Protein AF-A0A3A5JIG2-F1 (afdb_monomer_lite)

Foldseek 3Di:
DDPQVVLVPDPCSVLVVQLVVLVVLLVVLVVLLVVLVVCCVVCVVVSVVSPVVSVVSNVSSVVSNVVSVVVVVVVVVVVVVVVVVD

Structure (mmCIF, N/CA/C/O backbone):
data_AF-A0A3A5JIG2-F1
#
_entry.id   AF-A0A3A5JIG2-F1
#
loop_
_atom_site.group_PDB
_atom_site.id
_atom_site.type_symbol
_atom_site.label_atom_id
_atom_site.label_alt_id
_atom_site.label_comp_id
_atom_site.label_asym_id
_atom_site.label_entity_id
_atom_site.label_seq_id
_atom_site.pdbx_PDB_ins_code
_atom_site.Cartn_x
_atom_site.Cartn_y
_atom_site.Cartn_z
_atom_site.occupancy
_atom_site.B_iso_or_equiv
_atom_site.auth_seq_id
_atom_site.auth_comp_id
_atom_site.auth_asym_id
_atom_site.auth_atom_id
_atom_site.pdbx_PDB_model_num
ATOM 1 N N . MET A 1 1 ? -19.407 14.104 -6.640 1.00 59.88 1 MET A N 1
ATOM 2 C CA . MET A 1 1 ? -19.056 13.498 -5.334 1.00 59.88 1 MET A CA 1
ATOM 3 C C . MET A 1 1 ? -17.588 13.771 -5.068 1.00 59.88 1 MET A C 1
ATOM 5 O O . MET A 1 1 ? -16.795 13.540 -5.969 1.00 59.88 1 MET A O 1
ATOM 9 N N . THR A 1 2 ? -17.218 14.300 -3.902 1.00 83.81 2 THR A N 1
ATOM 10 C CA . THR A 1 2 ? -15.807 14.546 -3.550 1.00 83.81 2 THR A CA 1
ATOM 11 C C . THR A 1 2 ? -15.231 13.341 -2.801 1.00 83.81 2 THR A C 1
ATOM 13 O O . THR A 1 2 ? -15.966 12.648 -2.097 1.00 83.81 2 THR A O 1
ATOM 16 N N . ILE A 1 3 ? -13.920 13.096 -2.909 1.00 79.62 3 ILE A N 1
ATOM 17 C CA . ILE A 1 3 ? -13.230 11.991 -2.206 1.00 79.62 3 ILE A CA 1
ATOM 18 C C . ILE A 1 3 ? -13.509 12.022 -0.696 1.00 79.62 3 ILE A C 1
ATOM 20 O O . ILE A 1 3 ? -13.762 10.986 -0.090 1.00 79.62 3 ILE A O 1
ATOM 24 N N . ARG A 1 4 ? -13.563 13.221 -0.104 1.00 80.12 4 ARG A N 1
ATOM 25 C CA . ARG A 1 4 ? -13.894 13.414 1.313 1.00 80.12 4 ARG A CA 1
ATOM 26 C C . ARG A 1 4 ? -15.290 12.879 1.659 1.00 80.12 4 ARG A C 1
ATOM 28 O O . ARG A 1 4 ? -15.409 12.033 2.533 1.00 80.12 4 ARG A O 1
ATOM 35 N N . SER A 1 5 ? -16.308 13.249 0.875 1.00 82.31 5 SER A N 1
ATOM 36 C CA . SER A 1 5 ? -17.689 12.772 1.071 1.00 82.31 5 SER A CA 1
ATOM 37 C C . SER A 1 5 ? -17.867 11.254 0.902 1.00 82.31 5 SER A C 1
ATOM 39 O O . SER A 1 5 ? -18.815 10.679 1.431 1.00 82.31 5 SER A O 1
ATOM 41 N N . TYR A 1 6 ? -16.973 10.595 0.158 1.00 84.31 6 TYR A N 1
ATOM 42 C CA . TYR A 1 6 ? -16.949 9.137 0.044 1.00 84.31 6 TYR A CA 1
ATOM 43 C C . TYR A 1 6 ? -16.313 8.487 1.280 1.00 84.31 6 TYR A C 1
ATOM 45 O O . TYR A 1 6 ? -16.858 7.521 1.810 1.00 84.31 6 TYR A O 1
ATOM 53 N N . LEU A 1 7 ? -15.190 9.035 1.757 1.00 84.25 7 LEU A N 1
ATOM 54 C CA . LEU A 1 7 ? -14.451 8.509 2.907 1.00 84.25 7 LEU A CA 1
ATOM 55 C C . LEU A 1 7 ? -15.209 8.667 4.231 1.00 84.25 7 LEU A C 1
ATOM 57 O O . LEU A 1 7 ? -15.127 7.782 5.078 1.00 84.25 7 LEU A O 1
ATOM 61 N N . ASP A 1 8 ? -16.006 9.728 4.376 1.00 86.50 8 ASP A N 1
ATOM 62 C CA . ASP A 1 8 ? -16.829 9.977 5.570 1.00 86.50 8 ASP A CA 1
ATOM 63 C C . ASP A 1 8 ? -17.909 8.899 5.807 1.00 86.50 8 ASP A C 1
ATOM 65 O O . ASP A 1 8 ? -18.507 8.838 6.878 1.00 86.50 8 ASP A O 1
ATOM 69 N N . ARG A 1 9 ? -18.153 8.010 4.832 1.00 86.31 9 ARG A N 1
ATOM 70 C CA . ARG A 1 9 ? -19.078 6.870 4.969 1.00 86.31 9 ARG A CA 1
ATOM 71 C C . ARG A 1 9 ? -18.503 5.721 5.792 1.00 86.31 9 ARG A C 1
ATOM 73 O O . ARG A 1 9 ? -19.257 4.866 6.251 1.00 86.31 9 ARG A O 1
ATOM 80 N N . PHE A 1 10 ? -17.181 5.651 5.931 1.00 86.50 10 PHE A N 1
ATOM 81 C CA . PHE A 1 10 ? -16.528 4.598 6.699 1.00 86.50 10 PHE A CA 1
ATOM 82 C C . PHE A 1 10 ? -16.509 4.950 8.185 1.00 86.50 10 PHE A C 1
ATOM 84 O O . PHE A 1 10 ? -16.313 6.100 8.561 1.00 86.50 10 PHE A O 1
ATOM 91 N N . VAL A 1 11 ? -16.615 3.930 9.043 1.00 86.38 11 VAL A N 1
ATOM 92 C CA . VAL A 1 11 ? -16.537 4.081 10.511 1.00 86.38 11 VAL A CA 1
ATOM 93 C C . VAL A 1 11 ? -15.216 4.734 10.948 1.00 86.38 11 VAL A C 1
ATOM 95 O O . VAL A 1 11 ? -15.171 5.470 11.930 1.00 86.38 11 VAL A O 1
ATOM 98 N N . HIS A 1 12 ? -14.140 4.483 10.198 1.00 89.38 12 HIS A N 1
ATOM 99 C CA . HIS A 1 12 ? -12.820 5.069 10.413 1.00 89.38 12 HIS A CA 1
ATOM 100 C C . HIS A 1 12 ? -12.323 5.741 9.118 1.00 89.38 12 HIS A C 1
ATOM 102 O O . HIS A 1 12 ? -11.562 5.123 8.365 1.00 89.38 12 HIS A O 1
ATOM 108 N N . PRO A 1 13 ? -12.739 6.991 8.833 1.00 89.25 13 PRO A N 1
ATOM 109 C CA . PRO A 1 13 ? -12.493 7.650 7.544 1.00 89.25 13 PRO A CA 1
ATOM 110 C C . PRO A 1 13 ? -10.998 7.849 7.253 1.00 89.25 13 PRO A C 1
ATOM 112 O O . PRO A 1 13 ? -10.550 7.673 6.121 1.00 89.25 13 PRO A O 1
ATOM 115 N N . TRP A 1 14 ? -10.195 8.130 8.283 1.00 90.12 14 TRP A N 1
ATOM 116 C CA . TRP A 1 14 ? -8.737 8.235 8.166 1.00 90.12 14 TRP A CA 1
ATOM 117 C C . TRP A 1 14 ? -8.071 6.894 7.832 1.00 90.12 14 TRP A C 1
ATOM 119 O O . TRP A 1 14 ? -7.178 6.854 6.989 1.00 90.12 14 TRP A O 1
ATOM 129 N N . VAL A 1 15 ? -8.526 5.783 8.427 1.00 91.00 15 VAL A N 1
ATOM 130 C CA . VAL A 1 15 ? -7.996 4.443 8.109 1.00 91.00 15 VAL A CA 1
ATOM 131 C C . VAL A 1 15 ? -8.350 4.071 6.672 1.00 91.00 15 VAL A C 1
ATOM 133 O O . VAL A 1 15 ? -7.501 3.558 5.950 1.00 91.00 15 VAL A O 1
ATOM 136 N N . ALA A 1 16 ? -9.570 4.386 6.227 1.00 91.12 16 ALA A N 1
ATOM 137 C CA . ALA A 1 16 ? -9.985 4.165 4.845 1.00 91.12 16 ALA A CA 1
ATOM 138 C C . ALA A 1 16 ? -9.117 4.960 3.851 1.00 91.12 16 ALA A C 1
ATOM 140 O O . ALA A 1 16 ? -8.705 4.416 2.825 1.00 91.12 16 ALA A O 1
ATOM 141 N N . ALA A 1 17 ? -8.778 6.213 4.171 1.00 92.81 17 ALA A N 1
ATOM 142 C CA . ALA A 1 17 ? -7.885 7.030 3.351 1.00 92.81 17 ALA A CA 1
ATOM 143 C C . ALA A 1 17 ? -6.483 6.410 3.239 1.00 92.81 17 ALA A C 1
ATOM 145 O O . ALA A 1 17 ? -5.975 6.227 2.134 1.00 92.81 17 ALA A O 1
ATOM 146 N N . ILE A 1 18 ? -5.883 6.028 4.371 1.00 93.50 18 ILE A N 1
ATOM 147 C CA . ILE A 1 18 ? -4.539 5.433 4.422 1.00 93.50 18 ILE A CA 1
ATOM 148 C C . ILE A 1 18 ? -4.509 4.087 3.688 1.00 93.50 18 ILE A C 1
ATOM 150 O O . ILE A 1 18 ? -3.616 3.849 2.877 1.00 93.50 18 ILE A O 1
ATOM 154 N N . ALA A 1 19 ? -5.508 3.230 3.904 1.00 93.31 19 ALA A N 1
ATOM 155 C CA . ALA A 1 19 ? -5.623 1.954 3.204 1.00 93.31 19 ALA A CA 1
ATOM 156 C C . ALA A 1 19 ? -5.783 2.145 1.686 1.00 93.31 19 ALA A C 1
ATOM 158 O O . ALA A 1 19 ? -5.193 1.396 0.911 1.00 93.31 19 ALA A O 1
ATOM 159 N N . THR A 1 20 ? -6.515 3.179 1.254 1.00 93.75 20 THR A N 1
ATOM 160 C CA . THR A 1 20 ? -6.650 3.529 -0.170 1.00 93.75 20 THR A CA 1
ATOM 161 C C . THR A 1 20 ? -5.310 3.966 -0.760 1.00 93.75 20 THR A C 1
ATOM 163 O O . THR A 1 20 ? -4.949 3.519 -1.845 1.00 93.75 20 THR A O 1
ATOM 166 N N . VAL A 1 21 ? -4.532 4.783 -0.042 1.00 94.38 21 VAL A N 1
ATOM 167 C CA . VAL A 1 21 ? -3.171 5.161 -0.464 1.00 94.38 21 VAL A CA 1
ATOM 168 C C . VAL A 1 21 ? -2.265 3.930 -0.549 1.00 94.38 21 VAL A C 1
ATOM 170 O O . VAL A 1 21 ? -1.563 3.763 -1.543 1.00 94.38 21 VAL A O 1
ATOM 173 N N . GLY A 1 22 ? -2.325 3.029 0.436 1.00 93.81 22 GLY A N 1
ATOM 174 C CA . GLY A 1 22 ? -1.594 1.760 0.412 1.00 93.81 22 GLY A CA 1
ATOM 175 C C . GLY A 1 22 ? -1.958 0.892 -0.797 1.00 93.81 22 GLY A C 1
ATOM 176 O O . GLY A 1 22 ? -1.072 0.377 -1.476 1.00 93.81 22 GLY A O 1
ATOM 177 N N . ALA A 1 23 ? -3.249 0.795 -1.126 1.00 93.44 23 ALA A N 1
ATOM 178 C CA . ALA A 1 23 ? -3.731 0.080 -2.306 1.00 93.44 23 ALA A CA 1
ATOM 179 C C . ALA A 1 23 ? -3.264 0.726 -3.616 1.00 93.44 23 ALA A C 1
ATOM 181 O O . ALA A 1 23 ? -2.861 0.016 -4.533 1.00 93.44 23 ALA A O 1
ATOM 182 N N . LEU A 1 24 ? -3.259 2.058 -3.700 1.00 96.12 24 LEU A N 1
ATOM 183 C CA . LEU A 1 24 ? -2.739 2.777 -4.864 1.00 96.12 24 LEU A CA 1
ATOM 184 C C . LEU A 1 24 ? -1.232 2.573 -5.040 1.00 96.12 24 LEU A C 1
ATOM 186 O O . LEU A 1 24 ? -0.790 2.341 -6.159 1.00 96.12 24 LEU A O 1
ATOM 190 N N . LEU A 1 25 ? -0.450 2.609 -3.957 1.00 95.00 25 LEU A N 1
ATOM 191 C CA . LEU A 1 25 ? 0.990 2.325 -3.996 1.00 95.00 25 LEU A CA 1
ATOM 192 C C . LEU A 1 25 ? 1.262 0.885 -4.432 1.00 95.00 25 LEU A C 1
ATOM 194 O O . LEU A 1 25 ? 2.123 0.635 -5.277 1.00 95.00 25 LEU A O 1
ATOM 198 N N . TRP A 1 26 ? 0.477 -0.057 -3.912 1.00 96.69 26 TRP A N 1
ATOM 199 C CA . TRP A 1 26 ? 0.542 -1.448 -4.331 1.00 96.69 26 TRP A CA 1
ATOM 200 C C . TRP A 1 26 ? 0.185 -1.618 -5.814 1.00 96.69 26 TRP A C 1
ATOM 202 O O . TRP A 1 26 ? 0.921 -2.278 -6.540 1.00 96.69 26 TRP A O 1
ATOM 212 N N . LEU A 1 27 ? -0.869 -0.969 -6.314 1.00 96.38 27 LEU A N 1
ATOM 213 C CA . L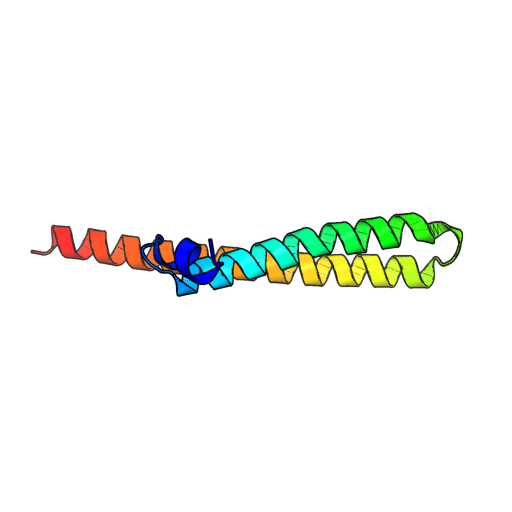EU A 1 27 ? -1.224 -1.004 -7.738 1.00 96.38 27 LEU A CA 1
ATOM 214 C C . LEU A 1 27 ? -0.158 -0.351 -8.625 1.00 96.38 27 LEU A C 1
ATOM 216 O O . LEU A 1 27 ? 0.215 -0.908 -9.658 1.00 96.38 27 LEU A O 1
ATOM 220 N N . ALA A 1 28 ? 0.373 0.797 -8.206 1.00 95.56 28 ALA A N 1
ATOM 221 C CA . ALA A 1 28 ? 1.446 1.490 -8.908 1.00 95.56 28 ALA A CA 1
ATOM 222 C C . ALA A 1 28 ? 2.694 0.606 -9.049 1.00 95.56 28 ALA A C 1
ATOM 224 O O . ALA A 1 28 ? 3.403 0.710 -10.048 1.00 95.56 28 ALA A O 1
ATOM 225 N N . SER A 1 29 ? 2.931 -0.317 -8.109 1.00 96.06 29 SER A N 1
ATOM 226 C CA . SER A 1 29 ? 4.060 -1.2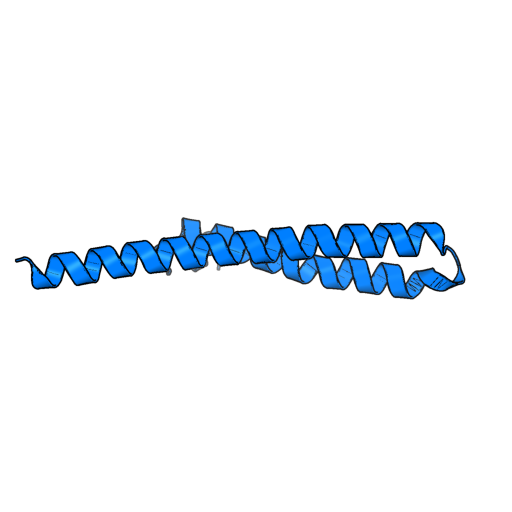45 -8.196 1.00 96.06 29 SER A CA 1
ATOM 227 C C . SER A 1 29 ? 3.994 -2.124 -9.446 1.00 96.06 29 SER A C 1
ATOM 229 O O . SER A 1 29 ? 4.994 -2.261 -10.149 1.00 96.06 29 SER A O 1
ATOM 231 N N . PHE A 1 30 ? 2.810 -2.620 -9.813 1.00 96.12 30 PHE A N 1
ATOM 232 C CA . PHE A 1 30 ? 2.638 -3.408 -11.034 1.00 96.12 30 PHE A CA 1
ATOM 233 C C . PHE A 1 30 ? 2.866 -2.581 -12.291 1.00 96.12 30 PHE A C 1
ATOM 235 O O . PHE A 1 30 ? 3.430 -3.087 -13.257 1.00 96.12 30 PHE A O 1
ATOM 242 N N . VAL A 1 31 ? 2.473 -1.305 -12.276 1.00 97.06 31 VAL A N 1
ATOM 243 C CA . VAL A 1 31 ? 2.727 -0.392 -13.396 1.00 97.06 31 VAL A CA 1
ATOM 244 C C . VAL A 1 31 ? 4.232 -0.198 -13.584 1.00 97.06 31 VAL A C 1
ATOM 246 O O . VAL A 1 31 ? 4.733 -0.341 -14.696 1.00 97.06 31 VAL A O 1
ATOM 249 N N . VAL A 1 32 ? 4.973 0.045 -12.498 1.00 96.06 32 VAL A N 1
ATOM 250 C CA . VAL A 1 32 ? 6.439 0.176 -12.539 1.00 96.06 32 VAL A CA 1
ATOM 251 C C . VAL A 1 32 ? 7.096 -1.117 -13.037 1.00 96.06 32 VAL A C 1
ATOM 253 O O . VAL A 1 32 ? 7.977 -1.061 -13.895 1.00 96.06 32 VAL A O 1
ATOM 256 N N . ALA A 1 33 ? 6.637 -2.281 -12.570 1.00 94.94 33 ALA A N 1
ATOM 257 C CA . ALA A 1 33 ? 7.129 -3.578 -13.034 1.00 94.94 33 ALA A CA 1
ATOM 258 C C . ALA A 1 33 ? 6.844 -3.810 -14.529 1.00 94.94 33 ALA A C 1
ATOM 260 O O . ALA A 1 33 ? 7.714 -4.282 -15.259 1.00 94.94 33 ALA A O 1
ATOM 261 N N . ALA A 1 34 ? 5.652 -3.440 -15.008 1.00 96.00 34 ALA A N 1
ATOM 262 C CA . ALA A 1 34 ? 5.273 -3.559 -16.414 1.00 96.00 34 ALA A CA 1
ATOM 263 C C . ALA A 1 34 ? 6.136 -2.666 -17.319 1.00 96.00 34 ALA A C 1
ATOM 265 O O . ALA A 1 34 ? 6.598 -3.117 -18.367 1.00 96.00 34 ALA A O 1
ATOM 266 N N . ILE A 1 35 ? 6.424 -1.432 -16.890 1.00 94.75 35 ILE A N 1
ATOM 267 C CA . ILE A 1 35 ? 7.363 -0.542 -17.588 1.00 94.75 35 ILE A CA 1
ATOM 268 C C . ILE A 1 35 ? 8.760 -1.170 -17.613 1.00 94.75 35 ILE A C 1
ATOM 270 O O . ILE A 1 35 ? 9.381 -1.245 -18.674 1.00 94.75 35 ILE A O 1
ATOM 274 N N . GLY A 1 36 ? 9.233 -1.680 -16.470 1.00 93.81 36 GLY A N 1
ATOM 275 C CA . GLY A 1 36 ? 10.513 -2.381 -16.369 1.00 93.81 36 GLY A CA 1
ATOM 276 C C . GLY A 1 36 ? 10.608 -3.578 -17.315 1.00 93.81 36 GLY A C 1
ATOM 277 O O . GLY A 1 36 ? 11.647 -3.782 -17.942 1.00 93.81 36 GLY A O 1
ATOM 278 N N . LEU A 1 37 ? 9.522 -4.335 -17.480 1.00 94.56 37 LEU A N 1
ATOM 279 C CA . LEU A 1 37 ? 9.449 -5.438 -18.433 1.00 94.56 37 LEU A CA 1
ATOM 280 C C . LEU A 1 37 ? 9.526 -4.943 -19.885 1.00 94.56 37 LEU A C 1
ATOM 282 O O . LEU A 1 37 ? 10.256 -5.528 -20.684 1.00 94.56 37 LEU A O 1
ATOM 286 N N . GLY A 1 38 ? 8.822 -3.855 -20.212 1.00 94.62 38 GLY A N 1
ATOM 287 C CA . GLY A 1 38 ? 8.773 -3.285 -21.561 1.00 94.62 38 GLY A CA 1
ATOM 288 C C . GLY A 1 38 ? 10.120 -2.769 -22.071 1.00 94.62 38 GLY A C 1
ATOM 289 O O . GLY A 1 38 ? 10.415 -2.900 -23.255 1.00 94.62 38 GLY A O 1
ATOM 290 N N . ILE A 1 39 ? 10.969 -2.240 -21.184 1.00 95.00 39 ILE A N 1
ATOM 291 C CA . ILE A 1 39 ? 12.290 -1.696 -21.553 1.00 95.00 39 ILE A CA 1
ATOM 292 C C . ILE A 1 39 ? 13.445 -2.691 -21.366 1.00 95.00 39 ILE A C 1
ATOM 294 O O . ILE A 1 39 ? 14.613 -2.325 -21.509 1.00 95.00 39 ILE A O 1
ATOM 298 N N . ARG A 1 40 ? 13.147 -3.948 -21.014 1.00 92.88 40 ARG A N 1
ATOM 299 C CA . ARG A 1 40 ? 14.153 -4.955 -20.641 1.00 92.88 40 ARG A CA 1
ATOM 300 C C . ARG A 1 40 ? 15.208 -5.191 -21.721 1.00 92.88 40 ARG A C 1
ATOM 302 O O . ARG A 1 40 ? 16.368 -5.420 -21.389 1.00 92.88 40 ARG A O 1
ATOM 309 N N . THR A 1 41 ? 14.811 -5.162 -22.990 1.00 93.19 41 THR A N 1
ATOM 310 C CA . THR A 1 41 ? 15.694 -5.439 -24.133 1.00 93.19 41 THR A CA 1
ATOM 311 C C . THR A 1 41 ? 16.537 -4.233 -24.538 1.00 93.19 41 THR A C 1
ATOM 313 O O . THR A 1 41 ? 17.680 -4.412 -24.943 1.00 93.19 41 THR A O 1
ATOM 316 N N . SER A 1 42 ? 16.006 -3.015 -24.406 1.00 94.12 42 SER A N 1
ATOM 317 C CA . SER A 1 42 ? 16.714 -1.779 -24.754 1.00 94.12 42 SER A CA 1
ATOM 318 C C . SER A 1 42 ? 17.645 -1.297 -23.639 1.00 94.12 42 SER A C 1
ATOM 320 O O . SER A 1 42 ? 18.719 -0.773 -23.918 1.00 94.12 42 SER A O 1
ATOM 322 N N . SER A 1 43 ? 17.241 -1.481 -22.378 1.00 91.50 43 SER A N 1
ATOM 323 C CA . SER A 1 43 ? 17.913 -0.906 -21.208 1.00 91.50 43 SER A CA 1
ATOM 324 C C . SER A 1 43 ? 17.877 -1.876 -20.015 1.00 91.50 43 SER A C 1
ATOM 326 O O . SER A 1 43 ? 17.121 -1.667 -19.060 1.00 91.50 43 SER A O 1
ATOM 328 N N . PRO A 1 44 ? 18.704 -2.939 -20.019 1.00 90.75 44 PRO A N 1
ATOM 329 C CA . PRO A 1 44 ? 18.617 -4.019 -19.034 1.00 90.75 44 PRO A CA 1
ATOM 330 C C . PRO A 1 44 ? 18.915 -3.569 -17.596 1.00 90.75 44 PRO A C 1
ATOM 332 O O . PRO A 1 44 ? 18.224 -3.989 -16.670 1.00 90.75 44 PRO A O 1
ATOM 335 N N . LEU A 1 45 ? 19.887 -2.671 -17.388 1.00 94.00 45 LEU A N 1
ATOM 336 C CA . LEU A 1 45 ? 20.206 -2.146 -16.051 1.00 94.00 45 LEU A CA 1
ATOM 337 C C . LEU A 1 45 ? 19.045 -1.335 -15.456 1.00 94.00 45 LEU A C 1
ATOM 339 O O . LEU A 1 45 ? 18.701 -1.509 -14.288 1.00 94.00 45 LEU A O 1
ATOM 343 N N . TRP A 1 46 ? 18.397 -0.503 -16.273 1.00 92.25 46 TRP A N 1
ATOM 344 C CA . TRP A 1 46 ? 17.216 0.260 -15.864 1.00 92.25 46 TRP A CA 1
ATOM 345 C C . TRP A 1 46 ? 16.021 -0.646 -15.563 1.00 92.25 46 TRP A C 1
ATOM 347 O O . TRP A 1 46 ? 15.312 -0.422 -14.587 1.00 92.25 46 TRP A O 1
ATOM 357 N N . SER A 1 47 ? 15.823 -1.704 -16.350 1.00 92.81 47 SER A N 1
ATOM 358 C CA . SER A 1 47 ? 14.787 -2.709 -16.092 1.00 92.81 47 SER A CA 1
ATOM 359 C C . SER A 1 47 ? 14.960 -3.368 -14.719 1.00 92.81 47 SER A C 1
ATOM 361 O O . SER A 1 47 ? 13.999 -3.435 -13.953 1.00 92.81 47 SER A O 1
ATOM 363 N N . ILE A 1 48 ? 16.186 -3.764 -14.352 1.00 95.12 48 ILE A N 1
ATOM 364 C CA . ILE A 1 48 ? 16.486 -4.343 -13.029 1.00 95.12 48 ILE A CA 1
ATOM 365 C C . ILE A 1 48 ? 16.153 -3.354 -11.905 1.00 95.12 48 ILE A C 1
ATOM 367 O O . ILE A 1 48 ? 15.514 -3.730 -10.922 1.00 95.12 48 ILE A O 1
ATOM 371 N N . GLN A 1 49 ? 16.544 -2.086 -12.055 1.00 95.88 49 GLN A N 1
ATOM 372 C CA . GLN A 1 49 ? 16.252 -1.047 -11.064 1.00 95.88 49 GLN A CA 1
ATOM 373 C C . GLN A 1 49 ? 14.747 -0.811 -10.902 1.00 95.88 49 GLN A C 1
ATOM 375 O O . GLN A 1 49 ? 14.267 -0.712 -9.775 1.00 95.88 49 GLN A O 1
ATOM 380 N N . LEU A 1 50 ? 13.990 -0.774 -12.002 1.00 93.88 50 LEU A N 1
ATOM 381 C CA . LEU A 1 50 ? 12.533 -0.631 -11.961 1.00 93.88 50 LEU A CA 1
ATOM 382 C C . LEU A 1 50 ? 11.859 -1.842 -11.315 1.00 93.88 50 LEU A C 1
ATOM 384 O O . LEU A 1 50 ? 10.943 -1.669 -10.516 1.00 93.88 50 LEU A O 1
ATOM 388 N N . PHE A 1 51 ? 12.337 -3.058 -11.584 1.00 93.50 51 PHE A N 1
ATOM 389 C CA . PHE A 1 51 ? 11.842 -4.252 -10.900 1.00 93.50 51 PHE A CA 1
ATOM 390 C C . PHE A 1 51 ? 12.109 -4.194 -9.392 1.00 93.50 51 PHE A C 1
ATOM 392 O O . PHE A 1 51 ? 11.191 -4.425 -8.605 1.00 93.50 51 PHE A O 1
ATOM 399 N N . ALA A 1 52 ? 13.312 -3.807 -8.965 1.00 94.88 52 ALA A N 1
ATOM 400 C CA . ALA A 1 52 ? 13.612 -3.628 -7.545 1.00 94.88 52 ALA A CA 1
ATOM 401 C C . ALA A 1 52 ? 12.726 -2.542 -6.905 1.00 94.88 52 ALA A C 1
ATOM 403 O O . ALA A 1 52 ? 12.114 -2.774 -5.862 1.00 94.88 52 ALA A O 1
ATOM 404 N N . ALA A 1 53 ? 12.592 -1.384 -7.560 1.00 94.88 53 ALA A N 1
ATOM 405 C CA . ALA A 1 53 ? 11.739 -0.289 -7.107 1.00 94.88 53 ALA A CA 1
ATOM 406 C C . ALA A 1 53 ? 10.267 -0.714 -6.997 1.00 94.88 53 ALA A C 1
ATOM 408 O O . ALA A 1 53 ? 9.609 -0.391 -6.009 1.00 94.88 53 ALA A O 1
ATOM 409 N N . SER A 1 54 ? 9.765 -1.491 -7.964 1.00 96.00 54 SER A N 1
ATOM 410 C CA . SER A 1 54 ? 8.414 -2.053 -7.913 1.00 96.00 54 SER A CA 1
ATOM 411 C C . SER A 1 54 ? 8.225 -2.966 -6.702 1.00 96.00 54 SER A C 1
ATOM 413 O O . SER A 1 54 ? 7.232 -2.838 -5.994 1.00 96.00 54 SER A O 1
ATOM 415 N N . GLY A 1 55 ? 9.210 -3.813 -6.387 1.00 94.25 55 GLY A N 1
ATOM 416 C CA . GLY A 1 55 ? 9.171 -4.678 -5.210 1.00 94.25 55 GLY A CA 1
ATOM 417 C C . GLY A 1 55 ? 9.022 -3.882 -3.914 1.00 94.25 55 GLY A C 1
ATOM 418 O O . GLY A 1 55 ? 8.119 -4.160 -3.126 1.00 94.25 55 GLY A O 1
ATOM 419 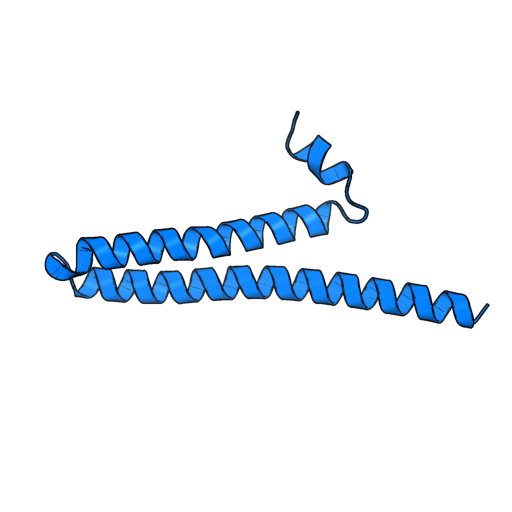N N . TYR A 1 56 ? 9.846 -2.846 -3.722 1.00 96.56 56 TYR A N 1
ATOM 420 C CA . TYR A 1 56 ? 9.762 -1.980 -2.541 1.00 96.56 56 TYR A CA 1
ATOM 421 C C . TYR A 1 56 ? 8.432 -1.227 -2.455 1.00 96.56 56 TYR A C 1
ATOM 423 O O . TYR A 1 56 ? 7.825 -1.173 -1.384 1.00 96.56 56 TYR A O 1
ATOM 431 N N . LEU A 1 57 ? 7.950 -0.682 -3.575 1.00 95.44 57 LEU A N 1
ATOM 432 C CA . LEU A 1 57 ? 6.678 0.040 -3.628 1.00 95.44 57 LEU A CA 1
ATOM 433 C C . LEU A 1 57 ? 5.497 -0.881 -3.280 1.00 95.44 57 LEU A C 1
ATOM 435 O O . LEU A 1 57 ? 4.620 -0.511 -2.498 1.00 95.44 57 LEU A O 1
ATOM 439 N N . GLY A 1 58 ? 5.512 -2.104 -3.817 1.00 95.25 58 GLY A N 1
ATOM 440 C CA . GLY A 1 58 ? 4.511 -3.131 -3.549 1.00 95.25 58 GLY A CA 1
ATOM 441 C C . GLY A 1 58 ? 4.512 -3.573 -2.087 1.00 95.25 58 GLY A C 1
ATOM 442 O O . GLY A 1 58 ? 3.453 -3.606 -1.461 1.00 95.25 58 GLY A O 1
ATOM 443 N N . LEU A 1 59 ? 5.693 -3.839 -1.519 1.00 96.25 59 LEU A N 1
ATOM 444 C CA . LEU A 1 59 ? 5.872 -4.175 -0.101 1.00 96.25 59 LEU A CA 1
ATOM 445 C C . LEU A 1 59 ? 5.357 -3.069 0.818 1.00 96.25 59 LEU A C 1
ATOM 447 O O . LEU A 1 59 ? 4.646 -3.353 1.780 1.00 96.25 59 LEU A O 1
ATOM 451 N N . PHE A 1 60 ? 5.669 -1.811 0.511 1.00 96.44 60 PHE A N 1
ATOM 452 C CA . PHE A 1 60 ? 5.203 -0.679 1.302 1.00 96.44 60 PHE A CA 1
ATOM 453 C C . PHE A 1 60 ? 3.676 -0.522 1.232 1.00 96.44 60 PHE A C 1
ATOM 455 O O . PHE A 1 60 ? 3.020 -0.325 2.260 1.00 96.44 60 PHE A O 1
ATOM 462 N N . GLY A 1 61 ? 3.088 -0.683 0.041 1.00 94.38 61 GLY A N 1
ATOM 463 C CA . GLY A 1 61 ? 1.636 -0.686 -0.143 1.00 94.38 61 GLY A CA 1
ATOM 464 C C . GLY A 1 61 ? 0.947 -1.803 0.648 1.00 94.38 61 GLY A C 1
ATOM 465 O O . GLY A 1 61 ? 0.033 -1.531 1.429 1.00 94.38 61 GLY A O 1
ATOM 466 N N . MET A 1 62 ? 1.437 -3.044 0.530 1.00 96.69 62 MET A N 1
ATOM 467 C CA . MET A 1 62 ? 0.927 -4.190 1.296 1.00 96.69 62 MET A CA 1
ATOM 468 C C . MET A 1 62 ? 1.076 -3.988 2.805 1.00 96.69 62 MET A C 1
ATOM 470 O O . MET A 1 62 ? 0.126 -4.227 3.548 1.00 96.69 62 MET A O 1
ATOM 474 N N . GLY A 1 63 ? 2.238 -3.521 3.267 1.00 96.19 63 GLY A N 1
ATOM 475 C CA . GLY A 1 63 ? 2.498 -3.264 4.683 1.00 96.19 63 GLY A CA 1
ATOM 476 C C . GLY A 1 63 ? 1.552 -2.215 5.263 1.00 96.19 63 GLY A C 1
ATOM 477 O O . GLY A 1 63 ? 1.010 -2.402 6.351 1.00 96.19 63 GLY A O 1
ATOM 478 N N . THR A 1 64 ? 1.270 -1.156 4.502 1.00 95.75 64 THR A N 1
ATOM 479 C CA . THR A 1 64 ? 0.302 -0.120 4.892 1.00 95.75 64 THR A CA 1
ATOM 480 C C . THR A 1 64 ? -1.105 -0.701 5.056 1.00 95.75 64 THR A C 1
ATOM 482 O O . THR A 1 64 ? -1.777 -0.439 6.057 1.00 95.75 64 THR A O 1
ATOM 485 N N . ILE A 1 65 ? -1.548 -1.533 4.107 1.00 95.06 65 ILE A N 1
ATOM 486 C CA . ILE A 1 65 ? -2.852 -2.209 4.174 1.00 95.06 65 ILE A CA 1
ATOM 487 C C . ILE A 1 65 ? -2.902 -3.166 5.371 1.00 95.06 65 ILE A C 1
ATOM 489 O O . ILE A 1 65 ? -3.874 -3.155 6.126 1.00 95.06 65 ILE A O 1
ATOM 493 N N . ALA A 1 66 ? -1.849 -3.959 5.580 1.00 95.94 66 ALA A N 1
ATOM 494 C CA . ALA A 1 66 ? -1.754 -4.905 6.686 1.00 95.94 66 ALA A CA 1
ATOM 495 C C . ALA A 1 66 ? -1.815 -4.196 8.047 1.00 95.94 66 ALA A C 1
ATOM 497 O O . ALA A 1 66 ? -2.567 -4.620 8.921 1.00 95.94 66 ALA A O 1
ATOM 498 N N . ALA A 1 67 ? -1.107 -3.076 8.215 1.00 95.50 67 ALA A N 1
ATOM 499 C CA . ALA A 1 67 ? -1.166 -2.269 9.432 1.00 95.50 67 ALA A CA 1
ATOM 500 C C . ALA A 1 67 ? -2.582 -1.725 9.695 1.00 95.50 67 ALA A C 1
ATOM 502 O O . ALA A 1 67 ? -3.074 -1.793 10.822 1.00 95.50 67 ALA A O 1
ATOM 503 N N . CYS A 1 68 ? -3.274 -1.253 8.651 1.00 94.25 68 CYS A N 1
ATOM 504 C CA . CYS A 1 68 ? -4.671 -0.824 8.761 1.00 94.25 68 CYS A CA 1
ATOM 505 C C . CYS A 1 68 ? -5.590 -1.982 9.182 1.00 94.25 68 CYS A C 1
ATOM 507 O O . CYS A 1 68 ? -6.435 -1.813 10.061 1.00 94.25 68 CYS A O 1
ATOM 509 N N . ALA A 1 69 ? -5.413 -3.166 8.590 1.00 93.00 69 ALA A N 1
ATOM 510 C CA . ALA A 1 69 ? -6.188 -4.357 8.928 1.00 93.00 69 ALA A CA 1
ATOM 511 C C . ALA A 1 69 ? -5.944 -4.812 10.377 1.00 93.00 69 ALA A C 1
ATOM 513 O O . ALA A 1 69 ? -6.902 -5.100 11.095 1.00 93.00 69 ALA A O 1
ATOM 514 N N . LEU A 1 70 ? -4.687 -4.812 10.832 1.00 95.62 70 LEU A N 1
ATOM 515 C CA . LEU A 1 70 ? -4.319 -5.130 12.214 1.00 95.62 70 LEU A CA 1
ATOM 516 C C . LEU A 1 70 ? -4.928 -4.136 13.205 1.00 95.62 70 LEU A C 1
ATOM 518 O O . LEU A 1 70 ? -5.478 -4.552 14.224 1.00 95.62 70 LEU A O 1
ATOM 522 N N . TRP A 1 71 ? -4.893 -2.838 12.892 1.00 94.50 71 TRP A N 1
ATOM 523 C CA . TRP A 1 71 ? -5.525 -1.809 13.716 1.00 94.50 71 TRP A CA 1
ATOM 524 C C . TRP A 1 71 ? -7.031 -2.051 13.867 1.00 94.50 71 TRP A C 1
ATOM 526 O O . TRP A 1 71 ? -7.549 -2.091 14.984 1.00 94.50 71 TRP A O 1
ATOM 536 N N . LEU A 1 72 ? -7.737 -2.273 12.754 1.00 92.56 72 LEU A N 1
ATOM 537 C CA . LEU A 1 72 ? -9.175 -2.559 12.765 1.00 92.56 72 LEU A CA 1
ATOM 538 C C . LEU A 1 72 ? -9.498 -3.859 13.513 1.00 92.56 72 LEU A C 1
ATOM 540 O O . LEU A 1 72 ? -10.461 -3.903 14.282 1.00 92.56 72 LEU A O 1
ATOM 544 N N . GLY A 1 73 ? -8.674 -4.895 13.337 1.00 92.69 73 GLY A N 1
ATOM 545 C CA . GLY A 1 73 ? -8.767 -6.143 14.089 1.00 92.69 73 GLY A CA 1
ATOM 546 C C . GLY A 1 73 ? -8.633 -5.915 15.595 1.00 92.69 73 GLY A C 1
ATOM 547 O O . GLY A 1 73 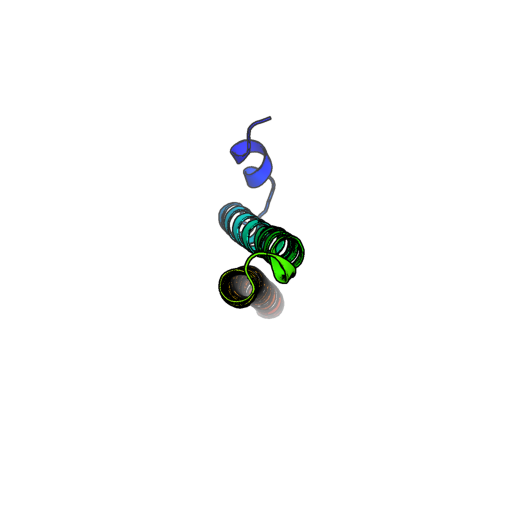? -9.472 -6.382 16.362 1.00 92.69 73 GLY A O 1
ATOM 548 N N . GLY A 1 74 ? -7.647 -5.122 16.021 1.00 92.19 74 GLY A N 1
ATOM 549 C CA . GLY A 1 74 ? -7.446 -4.753 17.424 1.00 92.19 74 GLY A CA 1
ATOM 550 C C . GLY A 1 74 ? -8.633 -3.989 18.013 1.00 92.1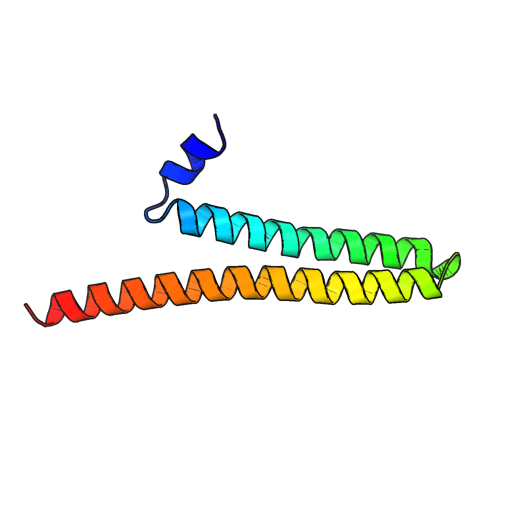9 74 GLY A C 1
ATOM 551 O O . GLY A 1 74 ? -9.138 -4.354 19.076 1.00 92.19 74 GLY A O 1
ATOM 552 N N . VAL A 1 75 ? -9.150 -2.985 17.294 1.00 91.75 75 VAL A N 1
ATOM 553 C CA . VAL A 1 75 ? -10.360 -2.248 17.702 1.00 91.75 75 VAL A CA 1
ATOM 554 C C . VAL A 1 75 ? -11.542 -3.203 17.868 1.00 91.75 75 VAL A C 1
ATOM 556 O O . VAL A 1 75 ? -12.276 -3.116 18.855 1.00 91.75 75 VAL A O 1
ATOM 559 N N . ARG A 1 76 ? -11.713 -4.154 16.943 1.00 89.62 76 ARG A N 1
ATOM 560 C CA . ARG A 1 76 ? -12.785 -5.146 17.021 1.00 89.62 76 ARG A CA 1
ATOM 561 C C . ARG A 1 76 ? -12.634 -6.064 18.232 1.00 89.62 76 ARG A C 1
ATOM 563 O O . ARG A 1 76 ? -13.625 -6.296 18.920 1.00 89.62 76 ARG A O 1
ATOM 570 N N . VAL A 1 77 ? -11.426 -6.548 18.520 1.00 92.62 77 VAL A N 1
ATOM 571 C CA . VAL A 1 77 ? -11.154 -7.378 19.705 1.00 92.62 77 VAL A CA 1
ATOM 572 C C . VAL A 1 77 ? -11.532 -6.627 20.982 1.00 92.62 77 VAL A C 1
ATOM 574 O O . VAL A 1 77 ? -12.272 -7.167 21.798 1.00 92.62 77 VAL A O 1
ATOM 577 N N . VAL A 1 78 ? -11.127 -5.360 21.119 1.00 91.75 78 VAL A N 1
ATOM 578 C CA . VAL A 1 78 ? -11.464 -4.523 22.287 1.00 91.75 78 VAL A CA 1
ATOM 579 C C . VAL A 1 78 ? -12.974 -4.306 22.430 1.00 91.75 78 VAL A C 1
ATOM 581 O O . VAL A 1 78 ? -13.509 -4.330 23.537 1.00 91.75 78 VAL A O 1
ATOM 584 N N . GLN A 1 79 ? -13.689 -4.097 21.322 1.00 89.31 79 GLN A N 1
ATOM 585 C CA . GLN A 1 79 ? -15.149 -3.957 21.347 1.00 89.31 79 GLN A CA 1
ATOM 586 C C . GLN A 1 79 ? -15.840 -5.235 21.823 1.00 89.31 79 GLN A C 1
ATOM 588 O O . GLN A 1 79 ? -16.819 -5.165 22.561 1.00 89.31 79 GLN A O 1
ATOM 593 N N . VAL A 1 80 ? -15.353 -6.394 21.379 1.00 90.62 80 VAL A N 1
ATOM 594 C CA . VAL A 1 80 ? -15.916 -7.694 21.745 1.00 90.62 80 VAL A CA 1
ATOM 595 C C . VAL A 1 80 ? -15.636 -7.999 23.215 1.00 90.62 80 VAL A C 1
ATOM 597 O O . VAL A 1 80 ? -16.567 -8.331 23.939 1.00 90.62 80 VAL A O 1
ATOM 600 N N . THR A 1 81 ? -14.404 -7.811 23.694 1.00 90.81 81 THR A N 1
ATOM 601 C CA . THR A 1 81 ? -14.053 -8.086 25.098 1.00 90.81 81 THR A CA 1
ATOM 602 C C . THR A 1 81 ? -14.818 -7.201 26.078 1.00 90.81 81 THR A C 1
ATOM 604 O O . THR A 1 81 ? -15.330 -7.702 27.074 1.00 90.81 81 THR A O 1
ATOM 607 N N . ARG A 1 82 ? -14.989 -5.906 25.777 1.00 86.56 82 ARG A N 1
ATOM 608 C CA . ARG A 1 82 ? -15.774 -4.989 26.626 1.00 86.56 82 ARG A CA 1
ATOM 609 C C . ARG A 1 82 ? -17.261 -5.337 26.697 1.00 86.56 82 ARG A C 1
ATOM 611 O O . ARG A 1 82 ? -17.888 -5.034 27.701 1.00 86.56 82 ARG A O 1
ATOM 618 N N . ARG A 1 83 ? -17.827 -5.968 25.663 1.00 77.44 83 ARG A N 1
ATOM 619 C CA . ARG A 1 83 ? -19.234 -6.411 25.665 1.00 77.44 83 ARG A CA 1
ATOM 620 C C . ARG A 1 83 ? -19.493 -7.608 26.577 1.00 77.44 83 ARG A C 1
ATOM 622 O O . ARG A 1 83 ? -20.631 -7.792 26.978 1.00 77.44 83 ARG A O 1
ATOM 629 N N . PHE A 1 84 ? -18.476 -8.416 26.870 1.00 68.19 84 PHE A N 1
ATOM 630 C CA . PHE A 1 84 ? -18.602 -9.595 27.734 1.00 68.19 84 PHE A CA 1
ATOM 631 C C . PHE A 1 84 ? -18.218 -9.328 29.196 1.00 68.19 84 PHE A C 1
ATOM 633 O O . PHE A 1 84 ? -18.421 -10.193 30.040 1.00 68.19 84 PHE A O 1
ATOM 640 N N . ALA A 1 85 ? -17.642 -8.160 29.490 1.00 65.88 85 ALA A N 1
ATOM 641 C CA . ALA A 1 85 ? -17.184 -7.773 30.824 1.00 65.88 85 ALA A CA 1
ATOM 642 C C . ALA A 1 85 ? -18.138 -6.805 31.554 1.00 65.88 85 ALA A C 1
ATOM 644 O O . ALA A 1 85 ? -1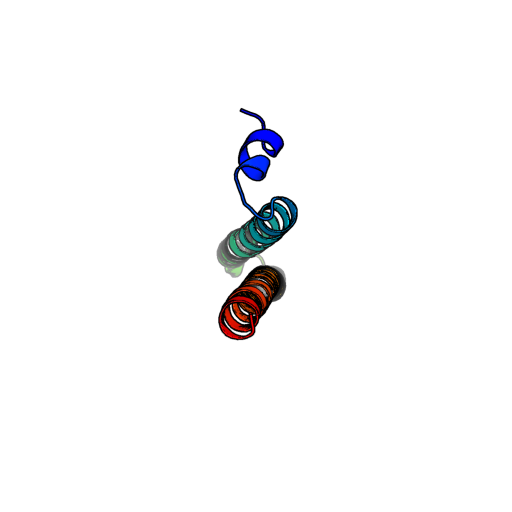7.788 -6.323 32.630 1.00 65.88 85 ALA A O 1
ATOM 645 N N . GLY A 1 86 ? -19.287 -6.478 30.952 1.00 50.34 86 GLY A N 1
ATOM 646 C CA . GLY A 1 86 ? -20.308 -5.579 31.501 1.00 50.34 86 GLY A CA 1
ATOM 647 C C . GLY A 1 86 ? -21.602 -6.302 31.826 1.00 50.34 86 GLY A C 1
ATOM 648 O O . GLY A 1 86 ? -21.863 -7.341 31.179 1.00 50.34 86 GLY A O 1
#

pLDDT: mean 90.97, std 7.94, range [50.34, 97.06]

Radius of gyration: 18.61 Å; chains: 1; bounding box: 40×24×56 Å

Secondary structure (DSSP, 8-state):
--HHHHHTTSSSHHHHHHHHHHHHHHHHHHHHHHHHHHTTTT-HHHHHHHHHHHHHHHHHHHHHHHHHHHHHHHHHHHHHHHHH--

Sequence (86 aa):
MTIRSYLDRFVHPWVAAIATVGALLWLASFVVAAIGLGIRTSSPLWSIQLFAASGYLGLFGMGTIAACALWLGGVRVVQVTRRFAG